Protein AF-A0A5K1CGW9-F1 (afdb_monomer)

Structure (mmCIF, N/CA/C/O backbone):
data_AF-A0A5K1CGW9-F1
#
_entry.id   AF-A0A5K1CGW9-F1
#
loop_
_atom_site.group_PDB
_atom_site.id
_atom_site.type_symbol
_atom_site.label_atom_id
_atom_site.label_alt_id
_atom_site.label_comp_id
_atom_site.label_asym_id
_atom_site.label_entity_id
_atom_site.label_seq_id
_atom_site.pdbx_PDB_ins_code
_atom_site.Cartn_x
_atom_site.Cartn_y
_atom_site.Cartn_z
_atom_site.occupancy
_atom_site.B_iso_or_equiv
_atom_site.auth_seq_id
_atom_site.auth_comp_id
_atom_site.auth_asym_id
_atom_site.auth_atom_id
_atom_site.pdbx_PDB_model_num
ATOM 1 N N . GLN A 1 1 ? -36.401 -9.676 45.514 1.00 64.38 1 GLN A N 1
ATOM 2 C CA . GLN A 1 1 ? -35.565 -10.895 45.569 1.00 64.38 1 GLN A CA 1
ATOM 3 C C . GLN A 1 1 ? -34.126 -10.478 45.808 1.00 64.38 1 GLN A C 1
ATOM 5 O O . GLN A 1 1 ? -33.714 -9.467 45.253 1.00 64.38 1 GLN A O 1
ATOM 10 N N . LYS A 1 2 ? -33.406 -11.206 46.664 1.00 85.06 2 LYS A N 1
ATOM 11 C CA . LYS A 1 2 ? -31.974 -11.022 46.923 1.00 85.06 2 LYS A CA 1
ATOM 12 C C . LYS A 1 2 ? -31.245 -12.168 46.219 1.00 85.06 2 LYS A C 1
ATOM 14 O O . LYS A 1 2 ? -31.689 -13.305 46.347 1.00 85.06 2 LYS A O 1
ATOM 19 N N . TYR A 1 3 ? -30.211 -11.849 45.450 1.00 86.38 3 TYR A N 1
ATOM 20 C CA . TYR A 1 3 ? -29.380 -12.819 44.738 1.00 86.38 3 TYR A CA 1
ATOM 21 C C . TYR A 1 3 ? -27.973 -12.781 45.325 1.00 86.38 3 TYR A C 1
ATOM 23 O O . TYR A 1 3 ? -27.491 -11.698 45.657 1.00 86.38 3 TYR A O 1
ATOM 31 N N . ASP A 1 4 ? -27.333 -13.942 45.433 1.00 90.56 4 ASP A N 1
ATOM 32 C CA . ASP A 1 4 ? -26.004 -14.070 46.041 1.00 90.56 4 ASP A CA 1
ATOM 33 C C . ASP A 1 4 ? -24.872 -14.101 44.998 1.00 90.56 4 ASP A C 1
ATOM 35 O O . ASP A 1 4 ? -23.734 -13.773 45.319 1.00 90.56 4 ASP A O 1
ATOM 39 N N . ALA A 1 5 ? -25.174 -14.452 43.741 1.00 90.94 5 ALA A N 1
ATOM 40 C CA . ALA A 1 5 ? -24.204 -14.481 42.646 1.00 90.94 5 ALA A CA 1
ATOM 41 C C . ALA A 1 5 ? -24.872 -14.293 41.272 1.00 90.94 5 ALA A C 1
ATOM 43 O O . ALA A 1 5 ? -26.057 -14.583 41.097 1.00 90.94 5 ALA A O 1
ATOM 44 N N . VAL A 1 6 ? -24.090 -13.831 40.290 1.00 90.56 6 VAL A N 1
ATOM 45 C CA . VAL A 1 6 ? -24.485 -13.678 38.879 1.00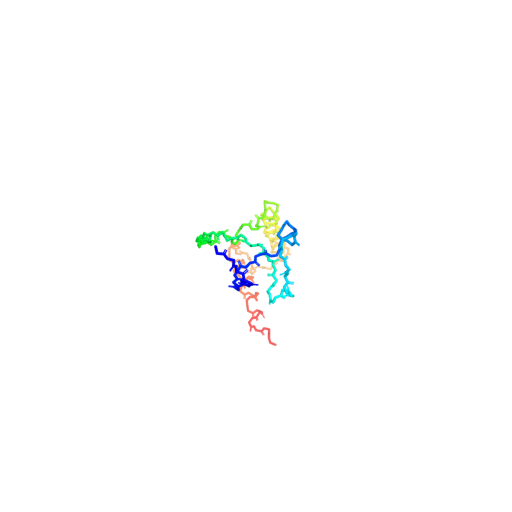 90.56 6 VAL A CA 1
ATOM 46 C C . VAL A 1 6 ? -23.380 -14.251 37.994 1.00 90.56 6 VAL A C 1
ATOM 48 O O . VAL A 1 6 ? -22.203 -14.004 38.240 1.00 90.56 6 VAL A O 1
ATOM 51 N N . VAL A 1 7 ? -23.765 -14.995 36.955 1.00 91.00 7 VAL A N 1
ATOM 52 C CA . VAL A 1 7 ? -22.853 -15.562 35.952 1.00 91.00 7 VAL A CA 1
ATOM 53 C C . VAL A 1 7 ? -23.366 -15.186 34.564 1.00 91.00 7 VAL A C 1
ATOM 55 O O . VAL A 1 7 ? -24.520 -15.463 34.242 1.00 91.00 7 VAL A O 1
ATOM 58 N N . GLY A 1 8 ? -22.526 -14.539 33.756 1.00 88.94 8 GLY A N 1
ATOM 59 C CA . GLY A 1 8 ? -22.859 -14.133 32.390 1.00 88.94 8 GLY A CA 1
ATOM 60 C C . GLY A 1 8 ? -21.941 -13.035 31.854 1.00 88.94 8 GLY A C 1
ATOM 61 O O . GLY A 1 8 ? -20.881 -12.762 32.427 1.00 88.94 8 GLY A O 1
ATOM 62 N N . ASP A 1 9 ? -22.380 -12.386 30.774 1.00 89.19 9 ASP A N 1
ATOM 63 C CA . ASP A 1 9 ? -21.677 -11.273 30.128 1.00 89.19 9 ASP A CA 1
ATOM 64 C C . ASP A 1 9 ? -21.795 -9.996 30.970 1.00 89.19 9 ASP A C 1
ATOM 66 O O . ASP A 1 9 ? -22.591 -9.089 30.718 1.00 89.19 9 ASP A O 1
ATOM 70 N N . THR A 1 10 ? -20.994 -9.936 32.030 1.00 89.50 10 THR A N 1
ATOM 71 C CA . THR A 1 10 ? -20.885 -8.776 32.915 1.00 89.50 10 THR A CA 1
ATOM 72 C C . THR A 1 10 ? -19.584 -8.032 32.671 1.00 89.50 10 THR A C 1
ATOM 74 O O . THR A 1 10 ? -18.506 -8.495 33.032 1.00 89.50 10 THR A O 1
ATOM 77 N N . THR A 1 11 ? -19.686 -6.828 32.110 1.00 90.88 11 THR A N 1
ATOM 78 C CA . THR A 1 11 ? -18.541 -5.924 31.977 1.00 90.88 11 THR A CA 1
ATOM 79 C C . THR A 1 11 ? -18.103 -5.404 33.346 1.00 90.88 11 THR A C 1
ATOM 81 O O . THR A 1 11 ? -18.907 -4.829 34.092 1.00 90.88 11 THR A O 1
ATOM 84 N N . ILE A 1 12 ? -16.815 -5.567 33.650 1.00 90.62 12 ILE A N 1
ATOM 85 C CA . ILE A 1 12 ? -16.174 -5.046 34.858 1.00 90.62 12 ILE A CA 1
ATOM 86 C C . ILE A 1 12 ? -15.919 -3.547 34.653 1.00 90.62 12 ILE A C 1
ATOM 88 O O . ILE A 1 12 ? -15.076 -3.153 33.851 1.00 90.62 12 ILE A O 1
ATOM 92 N N . ILE A 1 13 ? -16.670 -2.699 35.362 1.00 91.75 13 ILE A N 1
ATOM 93 C CA . ILE A 1 13 ? -16.527 -1.235 35.323 1.00 91.75 13 ILE A CA 1
ATOM 94 C C . ILE A 1 13 ? -16.421 -0.664 36.739 1.00 91.75 13 ILE A C 1
ATOM 96 O O . ILE A 1 13 ? -17.076 -1.149 37.663 1.00 91.75 13 ILE A O 1
ATOM 100 N N . PHE A 1 14 ? -15.664 0.424 36.897 1.00 91.81 14 PHE A N 1
ATOM 101 C CA . PHE A 1 14 ? -15.378 1.035 38.204 1.00 91.81 14 PHE A CA 1
ATOM 102 C C . PHE A 1 14 ? -16.630 1.443 38.998 1.00 91.81 14 PHE A C 1
ATOM 104 O O . PHE A 1 14 ? -16.667 1.357 40.221 1.00 91.81 14 PHE A O 1
ATOM 111 N N . ASN A 1 15 ? -17.695 1.885 38.325 1.00 94.50 15 ASN A N 1
ATOM 112 C CA . ASN A 1 15 ? -18.914 2.267 39.038 1.00 94.50 15 ASN A CA 1
ATOM 113 C C . ASN A 1 15 ? -19.635 1.054 39.655 1.00 94.50 15 ASN A C 1
ATOM 115 O O . ASN A 1 15 ? -20.279 1.188 40.689 1.00 94.50 15 ASN A O 1
ATOM 119 N N . ARG A 1 16 ? -19.516 -0.134 39.041 1.00 91.12 16 ARG A N 1
ATOM 120 C CA . ARG A 1 16 ? -20.142 -1.369 39.542 1.00 91.12 16 ARG A CA 1
ATOM 121 C C . ARG A 1 16 ? -19.327 -2.026 40.650 1.00 91.12 16 ARG A C 1
ATOM 123 O O . ARG A 1 16 ? -19.926 -2.596 41.554 1.00 91.12 16 ARG A O 1
ATOM 130 N N . SER A 1 17 ? -18.004 -1.862 40.651 1.00 92.44 17 SER A N 1
ATOM 131 C CA . SER A 1 17 ? -17.137 -2.394 41.714 1.00 92.44 17 SER A CA 1
ATOM 132 C C . SER A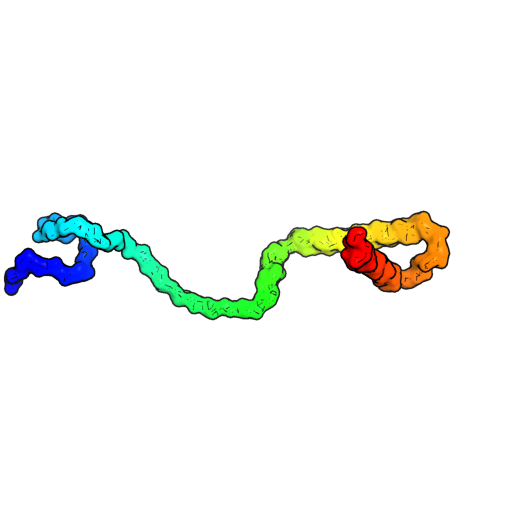 1 17 ? -17.345 -1.730 43.082 1.00 92.44 17 SER A C 1
ATOM 134 O O . SER A 1 17 ? -16.745 -2.145 44.061 1.00 92.44 17 SER A O 1
ATOM 136 N N . LYS A 1 18 ? -18.188 -0.691 43.178 1.00 95.06 18 LYS A N 1
ATOM 137 C CA . LYS A 1 18 ? -18.605 -0.096 44.460 1.00 95.06 18 LYS A CA 1
ATOM 138 C C . LYS A 1 18 ? -19.693 -0.896 45.182 1.00 95.06 18 LYS A C 1
ATOM 140 O O . LYS A 1 18 ? -19.946 -0.632 46.352 1.00 95.06 18 LYS A O 1
ATOM 145 N N . TYR A 1 19 ? -20.371 -1.805 44.479 1.00 92.56 19 TYR A N 1
ATOM 146 C CA . TYR A 1 19 ? -21.553 -2.511 44.986 1.00 92.56 19 TYR A CA 1
ATOM 147 C C . TYR A 1 19 ? -21.400 -4.033 44.977 1.00 92.56 19 TYR A C 1
ATOM 149 O O . TYR A 1 19 ? -22.140 -4.711 45.685 1.00 92.56 19 TYR A O 1
ATOM 157 N N . VAL A 1 20 ? -20.489 -4.564 44.157 1.00 92.75 20 VAL A N 1
ATOM 158 C CA . VAL A 1 20 ? -20.242 -6.000 43.996 1.00 92.75 20 VAL A CA 1
ATOM 159 C C . VAL A 1 20 ? -18.752 -6.264 43.804 1.00 92.75 20 VAL A C 1
ATOM 161 O O . VAL A 1 20 ? -18.046 -5.437 43.221 1.00 92.75 20 VAL A O 1
ATOM 164 N N . ASP A 1 21 ? -18.309 -7.439 44.237 1.00 93.44 21 ASP A N 1
ATOM 165 C CA . ASP A 1 21 ? -16.957 -7.934 43.996 1.00 93.44 21 ASP A CA 1
ATOM 166 C C . ASP A 1 21 ? -16.912 -8.785 42.722 1.00 93.44 21 ASP A C 1
ATOM 168 O O . ASP A 1 21 ? -17.811 -9.584 42.451 1.00 93.44 21 ASP A O 1
ATOM 172 N N . PHE A 1 22 ? -15.852 -8.610 41.932 1.00 92.06 22 PHE A N 1
ATOM 173 C CA . PHE A 1 22 ? -15.624 -9.355 40.694 1.00 92.06 22 PHE A CA 1
ATOM 174 C C . PHE A 1 22 ? -14.488 -10.364 40.868 1.00 92.06 22 PHE A C 1
ATOM 176 O O . PHE A 1 22 ? -13.504 -10.105 41.560 1.00 92.06 22 PHE A O 1
ATOM 183 N N . THR A 1 23 ? -14.598 -11.504 40.190 1.00 91.88 23 THR A N 1
ATOM 184 C CA . THR A 1 23 ? -13.488 -12.449 40.033 1.00 91.88 23 THR A CA 1
ATOM 185 C C . THR A 1 23 ? -12.475 -11.940 39.006 1.00 91.88 23 THR A C 1
ATOM 187 O O . THR A 1 23 ? -12.723 -10.967 38.291 1.00 91.88 23 THR A O 1
ATOM 190 N N . LEU A 1 24 ? -11.338 -12.634 38.886 1.00 90.94 24 LEU A N 1
ATOM 191 C CA . LEU A 1 24 ? -10.384 -12.377 37.808 1.00 90.94 24 LEU A CA 1
ATOM 192 C C . LEU A 1 24 ? -11.072 -12.520 36.434 1.00 90.94 24 LEU A C 1
ATOM 194 O O . LEU A 1 24 ? -11.871 -13.446 36.251 1.00 90.94 24 LEU A O 1
ATOM 198 N N . PRO A 1 25 ? -10.786 -11.618 35.478 1.00 89.00 25 PRO A N 1
ATOM 199 C CA . PRO A 1 25 ? -11.368 -11.686 34.147 1.00 89.00 25 PRO A CA 1
ATOM 200 C C . PRO A 1 25 ? -10.862 -12.936 33.423 1.00 89.00 25 PRO A C 1
ATOM 202 O O . PRO A 1 25 ? -9.659 -13.140 33.284 1.00 89.00 25 PRO A O 1
ATOM 205 N N . TYR A 1 26 ? -11.789 -13.766 32.949 1.00 87.69 26 TYR A N 1
ATOM 206 C CA . TYR A 1 26 ? -11.478 -14.919 32.099 1.00 87.69 26 TYR A CA 1
ATOM 207 C C . TYR A 1 26 ? -11.456 -14.556 30.602 1.00 87.69 26 TYR A C 1
ATOM 209 O O . TYR A 1 26 ? -10.997 -15.350 29.786 1.00 87.69 26 TYR A O 1
ATOM 217 N N . LEU A 1 27 ? -11.957 -13.364 30.248 1.00 88.69 27 LEU A N 1
ATOM 218 C CA . LEU A 1 27 ? -11.986 -12.802 28.900 1.00 88.69 27 LEU A CA 1
ATOM 219 C C . LEU A 1 27 ? -11.472 -11.359 28.946 1.00 88.69 27 LEU A C 1
ATOM 221 O O . LEU A 1 27 ? -11.845 -10.591 29.839 1.00 88.69 27 LEU A O 1
ATOM 225 N N . GLU A 1 28 ? -10.639 -10.978 27.982 1.00 86.25 28 GLU A N 1
ATOM 226 C CA . GLU A 1 28 ? -10.210 -9.590 27.833 1.00 86.25 28 GLU A CA 1
ATOM 227 C C . GLU A 1 28 ? -11.380 -8.689 27.414 1.00 86.25 28 GLU A C 1
ATOM 229 O O . GLU A 1 28 ? -12.175 -9.021 26.533 1.00 86.25 28 GLU A O 1
ATOM 234 N N . SER A 1 29 ? -11.480 -7.519 28.047 1.00 84.75 29 SER A N 1
ATOM 235 C CA . SER A 1 29 ? -12.474 -6.503 27.703 1.00 84.75 29 SER A CA 1
ATOM 236 C C . SER A 1 29 ? -11.962 -5.650 26.545 1.00 84.75 29 SER A C 1
ATOM 238 O O . SER A 1 29 ? -11.019 -4.881 26.714 1.00 84.75 29 SER A O 1
ATOM 240 N N . GLY A 1 30 ? -12.624 -5.728 25.392 1.00 87.94 30 GLY A N 1
ATOM 241 C CA . GLY A 1 30 ? -12.331 -4.905 24.220 1.00 87.94 30 GLY A CA 1
ATOM 242 C C . GLY A 1 30 ? -13.603 -4.387 23.553 1.00 87.94 30 GLY A C 1
ATOM 243 O O . GLY A 1 30 ? -14.672 -4.980 23.680 1.00 87.94 30 GLY A O 1
ATOM 244 N N . VAL A 1 31 ? -13.485 -3.272 22.829 1.00 88.75 31 VAL A N 1
ATOM 245 C CA . VAL A 1 31 ? -14.547 -2.751 21.959 1.00 88.75 31 VAL A CA 1
ATOM 246 C C . VAL A 1 31 ? -14.035 -2.784 20.528 1.00 88.75 31 VAL A C 1
ATOM 248 O O . VAL A 1 31 ? -12.948 -2.286 20.246 1.00 88.75 31 VAL A O 1
ATOM 251 N N . SER A 1 32 ? -14.826 -3.357 19.625 1.00 90.25 32 SER A N 1
ATOM 252 C CA . SER A 1 32 ? -14.550 -3.353 18.191 1.00 90.25 32 SER A CA 1
ATOM 253 C C . SER A 1 32 ? -15.767 -2.835 17.436 1.00 90.25 32 SER A C 1
ATOM 255 O O . SER A 1 32 ? -16.907 -3.104 17.817 1.00 90.25 32 SER A O 1
ATOM 257 N N . MET A 1 33 ? -15.524 -2.069 16.375 1.00 92.44 33 MET A N 1
ATOM 258 C CA . MET A 1 33 ? -16.569 -1.559 15.498 1.00 92.44 33 MET A CA 1
ATOM 259 C C . MET A 1 33 ? -16.709 -2.481 14.292 1.00 92.44 33 MET A C 1
ATOM 261 O O . MET A 1 33 ? -15.758 -2.685 13.541 1.00 92.44 33 MET A O 1
ATOM 265 N N . ILE A 1 34 ? -17.912 -3.008 14.087 1.00 92.50 34 ILE A N 1
ATOM 266 C CA . ILE A 1 34 ? -18.237 -3.792 12.897 1.00 92.50 34 ILE A CA 1
ATOM 267 C C . ILE A 1 34 ? -18.704 -2.818 11.817 1.00 92.50 34 ILE A C 1
ATOM 269 O O . ILE A 1 34 ? -19.663 -2.074 12.021 1.00 92.50 34 ILE A O 1
ATOM 273 N N . VAL A 1 35 ? -18.028 -2.829 10.670 1.00 92.62 35 VAL A N 1
ATOM 274 C CA . VAL A 1 35 ? -18.408 -2.052 9.485 1.00 92.62 35 VAL A CA 1
ATOM 275 C C . VAL A 1 35 ? -18.792 -2.992 8.342 1.00 92.62 35 VAL A C 1
ATOM 277 O O . VAL A 1 35 ? -18.112 -3.999 8.132 1.00 92.62 35 VAL A O 1
ATOM 280 N N . PRO A 1 36 ? -19.873 -2.696 7.597 1.00 90.19 36 PRO A N 1
ATOM 281 C CA . PRO A 1 36 ? -20.250 -3.496 6.442 1.00 90.19 36 PRO A CA 1
ATOM 282 C C . PRO A 1 36 ? -19.161 -3.404 5.370 1.00 90.19 36 PRO A C 1
ATOM 284 O O . PRO A 1 36 ? -18.728 -2.313 4.993 1.00 90.19 36 PRO A O 1
ATOM 287 N N . VAL A 1 37 ? -18.729 -4.559 4.866 1.00 87.12 37 VAL A N 1
ATOM 288 C CA . VAL A 1 37 ? -17.796 -4.627 3.740 1.00 87.12 37 VAL A CA 1
ATOM 289 C C . VAL A 1 37 ? -18.563 -4.277 2.469 1.00 87.12 37 VAL A C 1
ATOM 291 O O . VAL A 1 37 ? -19.548 -4.930 2.130 1.00 87.12 37 VAL A O 1
ATOM 294 N N . GLN A 1 38 ? -18.122 -3.233 1.773 1.00 85.31 38 GLN A N 1
ATOM 295 C CA . GLN A 1 38 ? -18.660 -2.880 0.461 1.00 85.31 38 GLN A CA 1
ATOM 296 C C . GLN A 1 38 ? -18.068 -3.826 -0.596 1.00 85.31 38 GLN A C 1
ATOM 298 O O . GLN A 1 38 ? -16.878 -4.153 -0.503 1.00 85.31 38 GLN A O 1
ATOM 303 N N . PRO A 1 39 ? -18.864 -4.282 -1.583 1.00 82.50 39 PRO A N 1
ATOM 304 C CA . PRO A 1 39 ? -18.342 -5.081 -2.683 1.00 82.50 39 PRO A CA 1
ATOM 305 C C . PRO A 1 39 ? -17.232 -4.296 -3.387 1.00 82.50 39 PRO A C 1
ATOM 307 O O . PRO A 1 39 ? -17.343 -3.089 -3.603 1.00 82.50 39 PRO A O 1
ATOM 310 N N . ARG A 1 40 ? -16.121 -4.974 -3.679 1.00 75.94 40 ARG A N 1
ATOM 311 C CA . ARG A 1 40 ? -14.992 -4.362 -4.374 1.00 75.94 40 ARG A CA 1
ATOM 312 C C . ARG A 1 40 ? -15.327 -4.344 -5.858 1.00 75.94 40 ARG A C 1
ATOM 314 O O . ARG A 1 40 ? -15.628 -5.392 -6.413 1.00 75.94 40 ARG A O 1
ATOM 321 N N . ASP A 1 41 ? -15.269 -3.174 -6.482 1.00 77.06 41 ASP A N 1
ATOM 322 C CA . ASP A 1 41 ? -15.411 -3.097 -7.932 1.00 77.06 41 ASP A CA 1
ATOM 323 C C . ASP A 1 41 ? -14.205 -3.771 -8.601 1.00 77.06 41 ASP A C 1
ATOM 325 O O . ASP A 1 41 ? -13.052 -3.408 -8.330 1.00 77.06 41 ASP A O 1
ATOM 329 N N . ASP A 1 42 ? -14.472 -4.709 -9.510 1.00 74.75 42 ASP A N 1
ATOM 330 C CA . ASP A 1 42 ? -13.477 -5.419 -10.324 1.00 74.75 42 ASP A CA 1
ATOM 331 C C . ASP A 1 42 ? -12.938 -4.523 -11.455 1.00 74.75 42 ASP A C 1
ATOM 333 O O . ASP A 1 42 ? -12.993 -4.827 -12.647 1.00 74.75 42 ASP A O 1
ATOM 337 N N . ASN A 1 43 ? -12.412 -3.359 -11.081 1.00 79.56 43 ASN A N 1
ATOM 338 C CA . ASN A 1 43 ? -11.899 -2.373 -12.017 1.00 79.56 43 ASN A CA 1
ATOM 339 C C . ASN A 1 43 ? -10.426 -2.660 -12.344 1.00 79.56 43 ASN A C 1
ATOM 341 O O . ASN A 1 43 ? -9.532 -2.369 -11.550 1.00 79.56 43 ASN A O 1
ATOM 345 N N . ALA A 1 44 ? -10.143 -3.130 -13.563 1.00 82.94 44 ALA A N 1
ATOM 346 C CA . ALA A 1 44 ? -8.772 -3.314 -14.068 1.00 82.94 44 ALA A CA 1
ATOM 347 C C . ALA A 1 44 ? -7.928 -2.016 -14.041 1.00 82.94 44 ALA A C 1
ATOM 349 O O . ALA A 1 44 ? -6.702 -2.046 -13.930 1.00 82.94 44 ALA A O 1
ATOM 350 N N . TRP A 1 45 ? -8.590 -0.855 -14.054 1.00 81.06 45 TRP A N 1
ATOM 351 C CA . TRP A 1 45 ? -7.973 0.470 -13.933 1.00 81.06 45 TRP A CA 1
ATOM 352 C C . TRP A 1 45 ? -7.315 0.740 -12.570 1.00 81.06 45 TRP A C 1
ATOM 354 O O . TRP A 1 45 ? -6.568 1.709 -12.435 1.00 81.06 45 TRP A O 1
ATOM 364 N N . VAL A 1 46 ? -7.519 -0.123 -11.566 1.00 81.81 46 VAL A N 1
ATOM 365 C CA . VAL A 1 46 ? -6.799 -0.057 -10.281 1.00 81.81 46 VAL A CA 1
ATOM 366 C C . VAL A 1 46 ? -5.285 -0.181 -10.479 1.00 81.81 46 VAL A C 1
ATOM 368 O O . VAL A 1 46 ? -4.532 0.441 -9.734 1.00 81.81 46 VAL 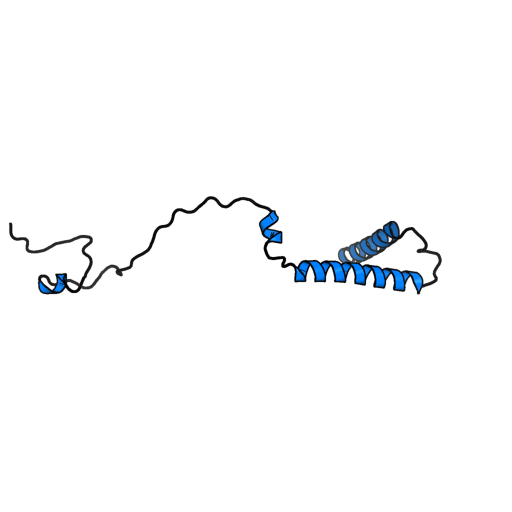A O 1
ATOM 371 N N . PHE A 1 47 ? -4.829 -0.887 -11.519 1.00 80.06 47 PHE A N 1
ATOM 372 C CA . PHE A 1 47 ? -3.406 -0.976 -11.854 1.00 80.06 47 PHE A CA 1
ATOM 373 C C . PHE A 1 47 ? -2.801 0.373 -12.279 1.00 80.06 47 PHE A C 1
ATOM 375 O O . PHE A 1 47 ? -1.634 0.640 -12.007 1.00 80.06 47 PHE A O 1
ATOM 382 N N . LEU A 1 4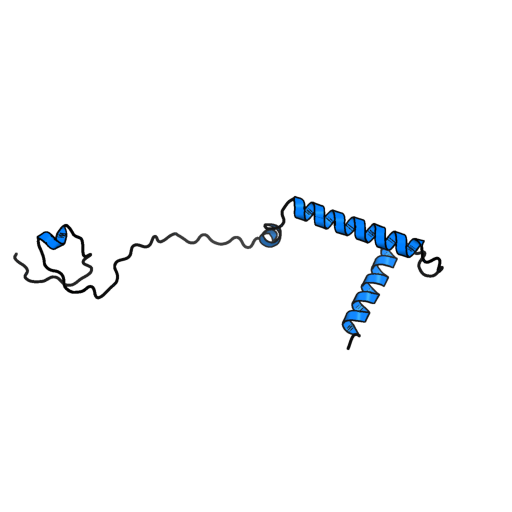8 ? -3.601 1.256 -12.891 1.00 83.06 48 LEU A N 1
ATOM 383 C CA . LEU A 1 48 ? -3.169 2.598 -13.297 1.00 83.06 48 LEU A CA 1
ATOM 384 C C . LEU A 1 48 ? -3.306 3.630 -12.165 1.00 83.06 48 LEU A C 1
ATOM 386 O O . LEU A 1 48 ? -2.727 4.711 -12.248 1.00 83.06 48 LEU A O 1
ATOM 390 N N . LYS A 1 49 ? -4.024 3.305 -11.082 1.00 80.12 49 LYS A N 1
ATOM 391 C CA . LYS A 1 49 ? -4.215 4.176 -9.910 1.00 80.12 49 LYS A CA 1
ATOM 392 C C . LYS A 1 49 ? -2.913 4.694 -9.264 1.00 80.12 49 LYS A C 1
ATOM 394 O O . LYS A 1 49 ? -2.894 5.869 -8.901 1.00 80.12 49 LYS A O 1
ATOM 399 N N . PRO A 1 50 ? -1.833 3.901 -9.099 1.00 83.25 50 PRO A N 1
ATOM 400 C CA . PRO A 1 50 ? -0.568 4.402 -8.552 1.00 83.25 50 PRO A CA 1
ATOM 401 C C . PRO A 1 50 ? 0.243 5.262 -9.537 1.00 83.25 50 PRO A C 1
ATOM 403 O O . PRO A 1 50 ? 1.237 5.871 -9.142 1.00 83.25 50 PRO A O 1
ATOM 406 N N . MET A 1 51 ? -0.146 5.331 -10.813 1.00 85.19 51 MET A N 1
ATOM 407 C CA . MET A 1 51 ? 0.630 6.019 -11.838 1.00 85.19 51 MET A CA 1
ATOM 408 C C . MET A 1 51 ? 0.369 7.530 -11.795 1.00 85.19 51 MET A C 1
ATOM 410 O O . MET A 1 51 ? -0.595 8.053 -12.354 1.00 85.19 51 MET A O 1
ATOM 414 N N . THR A 1 52 ? 1.237 8.246 -11.083 1.00 86.19 52 THR A N 1
ATOM 415 C CA . THR A 1 52 ? 1.142 9.700 -10.906 1.00 86.19 52 THR A CA 1
ATOM 416 C C . THR A 1 52 ? 1.452 10.458 -12.208 1.00 86.19 52 THR A C 1
ATOM 418 O O . THR A 1 52 ? 2.171 9.972 -13.079 1.00 86.19 52 THR A O 1
ATOM 421 N N . ARG A 1 53 ? 0.934 11.687 -12.355 1.00 87.12 53 ARG A N 1
ATOM 422 C CA . ARG A 1 53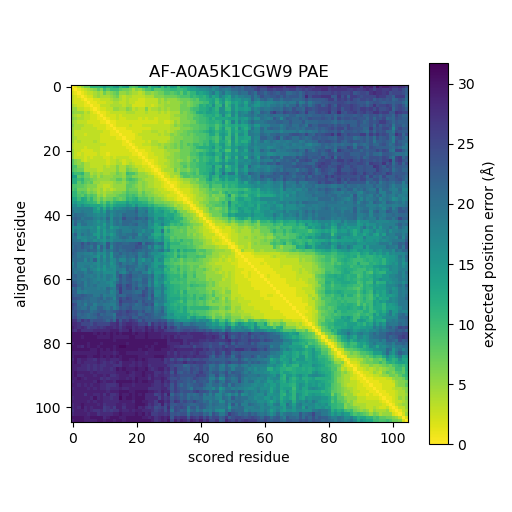 ? 1.206 12.565 -13.516 1.00 87.12 53 ARG A CA 1
ATOM 423 C C . ARG A 1 53 ? 2.700 12.714 -13.865 1.00 87.12 53 ARG A C 1
ATOM 425 O O . ARG A 1 53 ? 3.017 12.598 -15.046 1.00 87.12 53 ARG A O 1
ATOM 432 N N . PRO A 1 54 ? 3.624 12.937 -12.906 1.00 89.12 54 PRO A N 1
ATOM 433 C CA . PRO A 1 54 ? 5.047 12.986 -13.232 1.00 89.12 54 PRO A CA 1
ATOM 434 C C . PRO A 1 54 ? 5.585 11.641 -13.733 1.00 89.12 54 PRO A C 1
ATOM 436 O O . PRO A 1 54 ? 6.424 11.645 -14.622 1.00 89.12 54 PRO A O 1
ATOM 439 N N . LEU A 1 55 ? 5.086 10.497 -13.245 1.00 90.62 55 LEU A N 1
ATOM 440 C CA . LEU A 1 55 ? 5.499 9.183 -13.755 1.00 90.62 55 LEU A CA 1
ATOM 441 C C . LEU A 1 55 ? 5.073 8.980 -15.211 1.00 90.62 55 LEU A C 1
ATOM 443 O O . LEU A 1 55 ? 5.887 8.535 -16.012 1.00 90.62 55 LEU A O 1
ATOM 447 N N . TRP A 1 56 ? 3.852 9.382 -15.579 1.00 91.12 56 TRP A N 1
ATOM 448 C CA . TRP A 1 56 ? 3.402 9.366 -16.977 1.00 91.12 56 TRP A CA 1
ATOM 449 C C . TRP A 1 56 ? 4.314 10.184 -17.894 1.00 91.12 56 TRP A C 1
ATOM 451 O O . TRP A 1 56 ? 4.712 9.705 -18.956 1.00 91.12 56 TRP A O 1
ATOM 461 N N . LEU A 1 57 ? 4.674 11.400 -17.470 1.00 93.56 57 LEU A N 1
ATOM 462 C CA . LEU A 1 57 ? 5.573 12.267 -18.232 1.00 93.56 57 LEU A CA 1
ATOM 463 C C . LEU A 1 57 ? 6.972 11.660 -18.356 1.00 93.56 57 LEU A C 1
ATOM 465 O O . LEU A 1 57 ? 7.534 11.651 -19.447 1.00 93.56 57 LEU A O 1
ATOM 469 N N . THR A 1 58 ? 7.508 11.107 -17.269 1.00 93.75 58 THR A N 1
ATOM 470 C CA . THR A 1 58 ? 8.814 10.443 -17.264 1.00 93.75 58 THR A CA 1
ATOM 471 C C . THR A 1 58 ? 8.825 9.231 -18.192 1.00 93.75 58 THR A C 1
ATOM 473 O O . THR A 1 58 ? 9.732 9.109 -19.008 1.00 93.75 58 THR A O 1
ATOM 476 N N . THR A 1 59 ? 7.808 8.366 -18.142 1.00 92.44 59 THR A N 1
ATOM 477 C CA . THR A 1 59 ? 7.691 7.220 -19.055 1.00 92.44 59 THR A CA 1
ATOM 478 C C . THR A 1 59 ? 7.634 7.677 -20.512 1.00 92.44 59 THR A C 1
ATOM 480 O O . THR A 1 59 ? 8.391 7.166 -21.333 1.00 92.44 59 THR A O 1
ATOM 483 N N . GLY A 1 60 ? 6.808 8.678 -20.834 1.00 93.94 60 GLY A N 1
ATOM 484 C CA . GLY A 1 60 ? 6.755 9.251 -22.181 1.00 93.94 60 GLY A CA 1
ATOM 485 C C . GLY A 1 60 ? 8.101 9.827 -22.636 1.00 93.94 60 GLY A C 1
ATOM 486 O O . GLY A 1 60 ? 8.533 9.572 -23.758 1.00 93.94 60 GLY A O 1
ATOM 487 N N . ALA A 1 61 ? 8.806 10.537 -21.751 1.00 95.56 61 ALA A N 1
ATOM 488 C CA . ALA A 1 61 ? 10.135 11.073 -22.029 1.00 95.56 61 ALA A CA 1
ATOM 489 C C . ALA A 1 61 ? 11.156 9.960 -22.308 1.00 95.56 61 ALA A C 1
ATOM 491 O O . ALA A 1 61 ? 11.900 10.059 -23.280 1.00 95.56 61 ALA A O 1
ATOM 492 N N . PHE A 1 62 ? 11.156 8.877 -21.523 1.00 94.25 62 PHE A N 1
ATOM 493 C CA . PHE A 1 62 ? 12.012 7.714 -21.776 1.00 94.25 62 PHE A CA 1
ATOM 494 C C . PHE A 1 62 ? 11.738 7.086 -23.144 1.00 94.25 62 PHE A C 1
ATOM 496 O O . PHE A 1 62 ? 12.685 6.826 -23.878 1.00 94.25 62 PHE A O 1
ATOM 503 N N . PHE A 1 63 ? 10.470 6.912 -23.527 1.00 91.06 63 PHE A N 1
ATOM 504 C CA . PHE A 1 63 ? 10.117 6.394 -24.853 1.00 91.06 63 PHE A CA 1
ATOM 505 C C . PHE A 1 63 ? 10.668 7.266 -25.989 1.00 91.06 63 PHE A C 1
ATOM 507 O O . PHE A 1 63 ? 11.265 6.745 -26.932 1.00 91.06 63 PHE A O 1
ATOM 514 N N . VAL A 1 64 ? 10.513 8.590 -25.890 1.00 91.88 64 VAL A N 1
ATOM 515 C CA . VAL A 1 64 ? 11.036 9.529 -26.896 1.00 91.88 64 VAL A CA 1
ATOM 516 C C . VAL A 1 64 ? 12.565 9.494 -26.940 1.00 91.88 64 VAL A C 1
ATOM 518 O O . VAL A 1 64 ? 13.141 9.432 -28.024 1.00 91.88 64 VAL A O 1
ATOM 521 N N . LEU A 1 65 ? 13.230 9.481 -25.781 1.00 92.25 65 LEU A N 1
ATOM 522 C CA . LEU A 1 65 ? 14.689 9.389 -25.693 1.00 92.25 65 LEU A CA 1
ATOM 523 C C . LEU A 1 65 ? 15.216 8.094 -26.313 1.00 92.25 65 LEU A C 1
ATOM 525 O O . LEU A 1 65 ? 16.152 8.148 -27.105 1.00 92.25 65 LEU A O 1
ATOM 529 N N . THR A 1 66 ? 14.603 6.946 -26.018 1.00 85.94 66 THR A N 1
ATOM 530 C CA . THR A 1 66 ? 14.969 5.669 -26.643 1.00 85.94 66 THR A CA 1
ATOM 531 C C . THR A 1 66 ? 14.798 5.727 -28.160 1.00 85.94 66 THR A C 1
ATOM 533 O O . THR A 1 66 ? 15.695 5.291 -28.877 1.00 85.94 66 THR A O 1
ATOM 536 N N . GLY A 1 67 ? 13.714 6.326 -28.664 1.00 82.88 67 GLY A N 1
ATOM 537 C CA . GLY A 1 67 ? 13.518 6.538 -30.102 1.00 82.88 67 GLY A CA 1
ATOM 538 C C . GLY A 1 67 ? 14.621 7.390 -30.742 1.00 82.88 67 GLY A C 1
ATOM 539 O O . GLY A 1 67 ? 15.136 7.035 -31.799 1.00 82.88 67 GLY A O 1
ATOM 540 N N . ILE A 1 68 ? 15.043 8.472 -30.078 1.00 85.31 68 ILE A N 1
ATOM 541 C CA . ILE A 1 68 ? 16.159 9.316 -30.537 1.00 85.31 68 ILE A CA 1
ATOM 542 C C . ILE A 1 68 ? 17.474 8.530 -30.537 1.00 85.31 68 ILE A C 1
ATOM 544 O O . ILE A 1 68 ? 18.227 8.602 -31.503 1.00 85.31 68 ILE A O 1
ATOM 548 N N . VAL A 1 69 ? 17.755 7.765 -29.480 1.00 84.44 69 VAL A N 1
ATOM 549 C CA . VAL A 1 69 ? 18.978 6.953 -29.375 1.00 84.44 69 VAL A CA 1
ATOM 550 C C . VAL A 1 69 ? 19.046 5.923 -30.500 1.00 84.44 69 VAL A C 1
ATOM 552 O O . VAL A 1 69 ? 20.073 5.832 -31.171 1.00 84.44 69 VAL A O 1
ATOM 555 N N . VAL A 1 70 ? 17.955 5.194 -30.750 1.00 79.19 70 VAL A N 1
ATOM 556 C CA . VAL A 1 70 ? 17.866 4.229 -31.857 1.00 79.19 70 VAL A CA 1
ATOM 557 C C . VAL A 1 70 ? 18.093 4.927 -33.197 1.00 79.19 70 VAL A C 1
ATOM 559 O O . VAL A 1 70 ? 18.932 4.485 -33.974 1.00 79.19 70 VAL A O 1
ATOM 562 N N . TRP A 1 71 ? 17.441 6.067 -33.429 1.00 76.94 71 TRP A N 1
ATOM 563 C CA . TRP A 1 71 ? 17.602 6.846 -34.658 1.00 76.94 71 TRP A CA 1
ATOM 564 C C . TRP A 1 71 ? 19.038 7.346 -34.882 1.00 76.94 71 TRP A C 1
ATOM 566 O O . TRP A 1 71 ? 19.521 7.348 -36.014 1.00 76.94 71 TRP A O 1
ATOM 576 N N . ILE A 1 72 ? 19.752 7.754 -33.824 1.00 78.56 72 ILE A N 1
ATOM 577 C CA . ILE A 1 72 ? 21.168 8.152 -33.916 1.00 78.56 72 ILE A CA 1
ATOM 578 C C . ILE A 1 72 ? 22.050 6.944 -34.244 1.00 78.56 72 ILE A C 1
ATOM 580 O O . ILE A 1 72 ? 22.921 7.055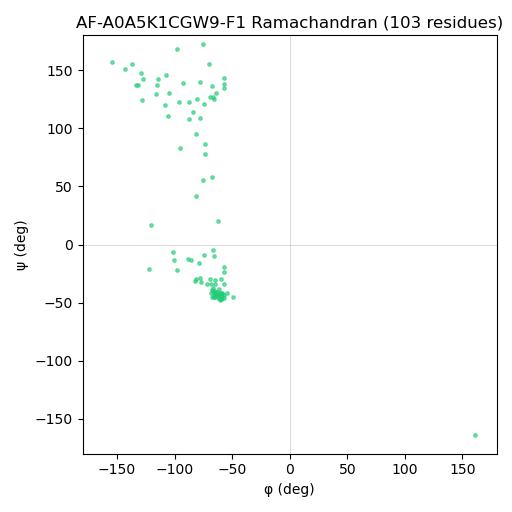 -35.105 1.00 78.56 72 ILE A O 1
ATOM 584 N N . LEU A 1 73 ? 21.841 5.805 -33.579 1.00 74.81 73 LEU A N 1
ATOM 585 C CA . LEU A 1 73 ? 22.619 4.583 -33.814 1.00 74.81 73 LEU A CA 1
ATOM 586 C C . LEU A 1 73 ? 22.410 4.044 -35.233 1.00 74.81 73 LEU A C 1
ATOM 588 O O . LEU A 1 73 ? 23.372 3.670 -35.901 1.00 74.81 73 LEU A O 1
ATOM 592 N N . GLU A 1 74 ? 21.170 4.073 -35.714 1.00 67.00 74 GLU A N 1
ATOM 593 C CA . GLU A 1 74 ? 20.816 3.705 -37.082 1.00 67.00 74 GLU A CA 1
ATOM 594 C C . GLU A 1 74 ? 21.425 4.668 -38.110 1.00 67.00 74 GLU A C 1
ATOM 596 O O . GLU A 1 74 ? 21.931 4.242 -39.144 1.00 67.00 74 GLU A O 1
ATOM 601 N N . ARG A 1 75 ? 21.439 5.973 -37.819 1.00 67.06 75 ARG A N 1
ATOM 602 C CA . ARG A 1 75 ? 22.046 6.980 -38.698 1.00 67.06 75 ARG A CA 1
ATOM 603 C C . ARG A 1 75 ? 23.576 6.924 -38.714 1.00 67.06 75 ARG A C 1
ATOM 605 O O . ARG A 1 75 ? 24.179 7.232 -39.740 1.00 67.06 75 ARG A O 1
ATOM 612 N N . GLY A 1 76 ? 24.202 6.588 -37.587 1.00 63.62 76 GLY A N 1
ATOM 613 C CA . GLY A 1 76 ? 25.657 6.567 -37.423 1.00 63.62 76 GLY A CA 1
ATOM 614 C C . GLY A 1 76 ? 26.332 5.337 -38.029 1.00 63.62 76 GLY A C 1
ATOM 615 O O . GLY A 1 76 ? 27.475 5.427 -38.468 1.00 63.62 76 GLY A O 1
ATOM 616 N N . ASN A 1 77 ? 25.633 4.203 -38.098 1.00 57.62 77 ASN A N 1
ATOM 617 C CA . ASN A 1 77 ? 26.172 2.967 -38.650 1.00 57.62 77 ASN A CA 1
ATOM 618 C C . ASN A 1 77 ? 25.770 2.844 -40.129 1.00 57.62 77 ASN A C 1
ATOM 620 O O . ASN A 1 77 ? 24.765 2.225 -40.468 1.00 57.62 77 ASN A O 1
ATOM 624 N N . SER A 1 78 ? 26.532 3.493 -41.015 1.00 54.72 78 SER A N 1
ATOM 625 C CA . SER A 1 78 ? 26.318 3.565 -42.471 1.00 54.72 78 SER A CA 1
ATOM 626 C C . SER A 1 78 ? 26.525 2.216 -43.190 1.00 54.72 78 SER A C 1
ATOM 628 O O . SER A 1 78 ? 27.362 2.097 -44.080 1.00 54.72 78 SER A O 1
ATOM 630 N N . GLY A 1 79 ? 25.779 1.184 -42.802 1.00 50.75 79 GLY A N 1
ATOM 631 C CA . GLY A 1 79 ? 25.672 -0.094 -43.499 1.00 50.75 79 GLY A CA 1
ATOM 632 C C . GLY A 1 79 ? 24.297 -0.188 -44.149 1.00 50.75 79 GLY A C 1
ATOM 633 O O . GLY A 1 79 ? 23.278 -0.120 -43.468 1.00 50.75 79 GLY A O 1
ATOM 634 N N . SER A 1 80 ? 24.259 -0.336 -45.468 1.00 53.09 80 SER A N 1
ATOM 635 C CA . SER A 1 80 ? 23.076 -0.351 -46.345 1.00 53.09 80 SER A CA 1
ATOM 636 C C . SER A 1 80 ? 22.057 -1.483 -46.096 1.00 53.09 80 SER A C 1
ATOM 638 O O . SER A 1 80 ? 21.267 -1.797 -46.978 1.00 53.09 80 SER A O 1
ATOM 640 N N . GLU A 1 81 ? 22.061 -2.111 -44.921 1.00 54.25 81 GLU A N 1
ATOM 641 C CA . GLU A 1 81 ? 21.211 -3.258 -44.570 1.00 54.25 81 GLU A CA 1
ATOM 642 C C . GLU A 1 81 ? 19.981 -2.875 -43.721 1.00 54.25 81 GLU A C 1
ATOM 644 O O . GLU A 1 81 ? 19.041 -3.660 -43.574 1.00 54.25 81 GLU A O 1
ATOM 649 N N . PHE A 1 82 ? 19.956 -1.649 -43.183 1.00 52.25 82 PHE A N 1
ATOM 650 C CA . PHE A 1 82 ? 18.915 -1.177 -42.261 1.00 52.25 82 PHE A CA 1
ATOM 651 C C . PHE A 1 82 ? 18.145 0.059 -42.744 1.00 52.25 82 PHE A C 1
ATOM 653 O O . PHE A 1 82 ? 17.438 0.682 -41.972 1.00 52.25 82 PHE A O 1
ATOM 660 N N . GLN A 1 83 ? 18.203 0.393 -44.032 1.00 55.03 83 GLN A N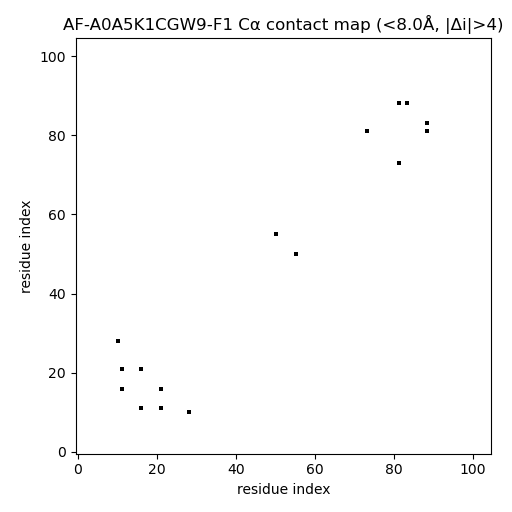 1
ATOM 661 C CA . GLN A 1 83 ? 17.534 1.564 -44.614 1.00 55.03 83 GLN A CA 1
ATOM 662 C C . GLN A 1 83 ? 16.032 1.324 -44.911 1.00 55.03 83 GLN A C 1
ATOM 664 O O . GLN A 1 83 ? 15.532 1.681 -45.975 1.00 55.03 83 GLN A O 1
ATOM 669 N N . GLY A 1 84 ? 15.324 0.652 -43.998 1.00 60.16 84 GLY A N 1
ATOM 670 C CA . GLY A 1 84 ? 13.882 0.390 -44.087 1.00 60.16 84 GLY A CA 1
ATOM 671 C C . GLY A 1 84 ? 13.058 1.399 -43.275 1.00 60.16 84 GLY A C 1
ATOM 672 O O . GLY A 1 84 ? 13.616 2.156 -42.484 1.00 60.16 84 GLY A O 1
ATOM 673 N N . PRO A 1 85 ? 11.724 1.445 -43.440 1.00 60.72 85 PRO A N 1
ATOM 674 C CA . PRO A 1 85 ? 10.869 2.309 -42.631 1.00 60.72 85 PRO A CA 1
ATOM 675 C C . PRO A 1 85 ? 11.035 2.000 -41.124 1.00 60.72 85 PRO A C 1
ATOM 677 O O . PRO A 1 85 ? 11.158 0.829 -40.752 1.00 60.72 85 PRO A O 1
ATOM 680 N N . PRO A 1 86 ? 10.988 3.012 -40.232 1.00 60.06 86 PRO A N 1
ATOM 681 C CA . PRO A 1 86 ? 11.300 2.871 -38.797 1.00 60.06 86 PRO A CA 1
ATOM 682 C C . PRO A 1 86 ? 10.444 1.825 -38.051 1.00 60.06 86 PRO A C 1
ATOM 684 O O . PRO A 1 86 ? 10.829 1.318 -36.994 1.00 60.06 86 PRO A O 1
ATOM 687 N N . SER A 1 87 ? 9.295 1.445 -38.618 1.00 60.47 87 SER A N 1
ATOM 688 C CA . SER A 1 87 ? 8.440 0.360 -38.130 1.00 60.47 87 SER A CA 1
ATOM 689 C C . SER A 1 87 ? 9.068 -1.031 -38.274 1.00 60.47 87 SER A C 1
ATOM 691 O O . SER A 1 87 ? 8.930 -1.859 -37.377 1.00 60.47 87 SER A O 1
ATOM 693 N N . GLU A 1 88 ? 9.775 -1.302 -39.374 1.00 62.69 88 GLU A N 1
ATOM 694 C CA . GLU A 1 88 ? 10.400 -2.610 -39.616 1.00 62.69 88 GLU A CA 1
ATOM 695 C C . GLU A 1 88 ? 11.679 -2.788 -38.803 1.00 62.69 88 GLU A C 1
ATOM 697 O O . GLU A 1 88 ? 11.992 -3.892 -38.351 1.00 62.69 88 GLU A O 1
ATOM 702 N N . GLN A 1 89 ? 12.400 -1.694 -38.558 1.00 62.19 89 GLN A N 1
ATOM 703 C CA . GLN A 1 89 ? 13.632 -1.746 -37.787 1.00 62.19 89 GLN A CA 1
ATOM 704 C C . GLN A 1 89 ? 13.380 -2.073 -36.314 1.00 62.19 89 GLN A C 1
ATOM 706 O O . GLN A 1 89 ? 14.062 -2.917 -35.729 1.00 62.19 89 GLN A O 1
ATOM 711 N N . THR A 1 90 ? 12.334 -1.475 -35.744 1.00 68.62 90 THR A N 1
ATOM 712 C CA . THR A 1 90 ? 11.896 -1.770 -34.377 1.00 68.62 90 THR A CA 1
ATOM 713 C C . THR A 1 90 ? 11.588 -3.265 -34.230 1.00 68.62 90 THR A C 1
ATOM 715 O O . THR A 1 90 ? 12.059 -3.903 -33.291 1.00 68.62 90 THR A O 1
ATOM 718 N N . GLY A 1 91 ? 10.904 -3.863 -35.212 1.00 70.38 91 GLY A N 1
ATOM 719 C CA . GLY A 1 91 ? 10.622 -5.301 -35.239 1.00 70.38 91 GLY A CA 1
ATOM 720 C C . GLY A 1 91 ? 11.879 -6.179 -35.221 1.00 70.38 91 GLY A C 1
ATOM 721 O O . GLY A 1 91 ? 11.928 -7.149 -34.467 1.00 70.38 91 GLY A O 1
ATOM 722 N N . LYS A 1 92 ? 12.924 -5.820 -35.978 1.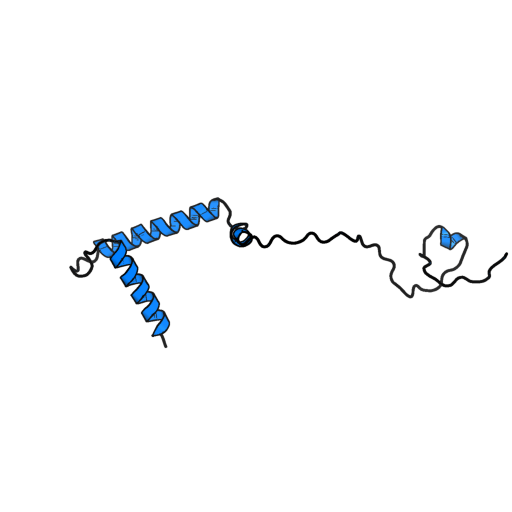00 70.38 92 LYS A N 1
ATOM 723 C CA . LYS A 1 92 ? 14.198 -6.566 -35.997 1.00 70.38 92 LYS A CA 1
ATOM 724 C C . LYS A 1 92 ? 14.947 -6.486 -34.664 1.00 70.38 92 LYS A C 1
ATOM 726 O O . LYS A 1 92 ? 15.482 -7.495 -34.213 1.00 70.38 92 LYS A O 1
ATOM 731 N N . VAL A 1 93 ? 14.953 -5.322 -34.010 1.00 71.44 93 VAL A N 1
ATOM 732 C CA . VAL A 1 93 ? 15.574 -5.149 -32.683 1.00 71.44 93 VAL A CA 1
ATOM 733 C C . VAL A 1 93 ? 14.828 -5.965 -31.627 1.00 71.44 93 VAL A C 1
ATOM 735 O O . VAL A 1 93 ? 15.455 -6.691 -30.858 1.00 71.44 93 VAL A O 1
ATOM 738 N N . PHE A 1 94 ? 13.493 -5.925 -31.630 1.00 73.44 94 PHE A N 1
ATOM 739 C CA . PHE A 1 94 ? 12.676 -6.763 -30.748 1.00 73.44 94 PHE A CA 1
ATOM 740 C C . PHE A 1 94 ? 12.897 -8.257 -31.002 1.00 73.44 94 PHE A C 1
ATOM 742 O O . PHE A 1 94 ? 13.041 -9.020 -30.051 1.00 73.44 94 PHE A O 1
ATOM 749 N N . TYR A 1 95 ? 12.982 -8.669 -32.268 1.00 75.38 95 TYR A N 1
ATOM 750 C CA . TYR A 1 95 ? 13.280 -10.049 -32.643 1.00 75.38 95 TYR A CA 1
ATOM 751 C C . TYR A 1 95 ? 14.669 -10.491 -32.159 1.00 75.38 95 TYR A C 1
ATOM 753 O O . TYR A 1 95 ? 14.814 -11.592 -31.633 1.00 75.38 95 TYR A O 1
ATOM 761 N N . PHE A 1 96 ? 15.681 -9.624 -32.258 1.00 72.69 96 PHE A N 1
ATOM 762 C CA . PHE A 1 96 ? 17.030 -9.905 -31.764 1.00 72.69 96 PHE A CA 1
ATOM 763 C C . PHE A 1 96 ? 17.078 -10.045 -30.236 1.00 72.69 96 PHE A C 1
ATOM 765 O O . PHE A 1 96 ? 17.667 -11.001 -29.733 1.00 72.69 96 PHE A O 1
ATOM 772 N N . ILE A 1 97 ? 16.418 -9.145 -29.495 1.00 74.12 97 ILE A N 1
ATOM 773 C CA . ILE A 1 97 ? 16.304 -9.208 -28.025 1.00 74.12 97 ILE A CA 1
ATOM 774 C C . ILE A 1 97 ? 15.566 -10.484 -27.596 1.00 74.12 97 ILE A C 1
ATOM 776 O O . ILE A 1 97 ? 15.990 -11.184 -26.680 1.00 74.12 97 ILE A O 1
ATOM 780 N N . PHE A 1 98 ? 14.478 -10.824 -28.285 1.00 71.94 98 PHE A N 1
ATOM 781 C CA . PHE A 1 98 ? 13.717 -12.039 -28.015 1.00 71.94 98 PHE A CA 1
ATOM 782 C C . PHE A 1 98 ? 14.534 -13.306 -28.308 1.00 71.94 98 PHE A C 1
ATOM 784 O O . PHE A 1 98 ? 14.573 -14.220 -27.489 1.00 71.94 98 PHE A O 1
ATOM 791 N N . SER A 1 99 ? 15.252 -13.345 -29.434 1.00 75.56 99 SER A N 1
ATOM 792 C CA . SER A 1 99 ? 16.125 -14.467 -29.785 1.00 75.56 99 SER A CA 1
ATOM 793 C C . SER A 1 99 ? 17.276 -14.622 -28.791 1.00 75.56 99 SER A C 1
ATOM 795 O O . SER A 1 99 ? 17.590 -15.740 -28.40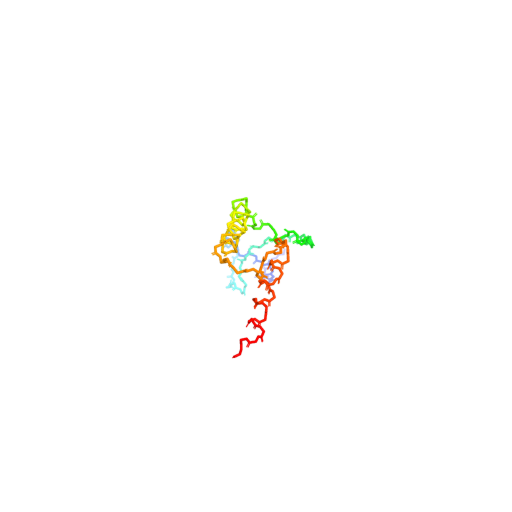5 1.00 75.56 99 SER A O 1
ATOM 797 N N . THR A 1 100 ? 17.902 -13.532 -28.348 1.00 74.75 100 THR A N 1
ATOM 798 C CA . THR A 1 100 ? 18.977 -13.602 -27.345 1.00 74.75 100 THR A CA 1
ATOM 799 C C . THR A 1 100 ? 18.463 -14.072 -25.988 1.00 74.75 100 THR A C 1
ATOM 801 O O . THR A 1 100 ? 19.132 -14.874 -25.359 1.00 74.75 100 THR A O 1
ATOM 804 N N . LEU A 1 101 ? 17.263 -13.676 -25.558 1.00 69.25 101 LEU A N 1
ATOM 805 C CA . LEU A 1 101 ? 16.665 -14.171 -24.310 1.00 69.25 101 LEU A CA 1
ATOM 806 C C . LEU A 1 101 ? 16.277 -15.657 -24.360 1.00 69.25 101 LEU A C 1
ATOM 808 O O . LEU A 1 101 ? 16.360 -16.337 -23.343 1.00 69.25 101 LEU A O 1
ATOM 812 N N . VAL A 1 102 ? 15.847 -16.158 -25.521 1.00 71.81 102 VAL A N 1
ATOM 813 C CA . VAL A 1 102 ? 15.443 -17.564 -25.698 1.00 71.81 102 VAL A CA 1
ATOM 814 C C . VAL A 1 102 ? 16.645 -18.488 -25.936 1.00 71.81 102 VAL A C 1
ATOM 816 O O . VAL A 1 102 ? 16.604 -19.645 -25.526 1.00 71.81 102 VAL A O 1
ATOM 819 N N . PHE A 1 103 ? 17.714 -17.999 -26.575 1.00 62.47 103 PHE A N 1
ATOM 820 C CA . PHE A 1 103 ? 18.919 -18.783 -26.886 1.00 62.47 103 PHE A CA 1
ATOM 821 C C . PHE A 1 103 ? 20.107 -18.545 -25.939 1.00 62.47 103 PHE A C 1
ATOM 823 O O . PHE A 1 103 ? 21.105 -19.252 -26.059 1.00 62.47 103 PHE A O 1
ATOM 830 N N . ALA A 1 104 ? 20.037 -17.588 -25.008 1.00 59.78 104 ALA A N 1
ATOM 831 C CA . ALA A 1 104 ? 21.027 -17.456 -23.940 1.00 59.78 104 ALA A CA 1
ATOM 832 C C . ALA A 1 104 ? 20.829 -18.575 -22.905 1.00 59.78 104 ALA A C 1
ATOM 834 O O . ALA A 1 104 ? 20.123 -18.403 -21.912 1.00 59.78 104 ALA A O 1
ATOM 835 N N . GLN A 1 105 ? 21.452 -19.723 -23.172 1.00 49.31 105 GLN A N 1
ATOM 836 C CA . GLN A 1 105 ? 21.746 -20.775 -22.201 1.00 49.31 105 GLN A CA 1
ATOM 837 C C . GLN A 1 105 ? 23.253 -20.826 -21.951 1.00 49.31 105 GLN A C 1
ATOM 839 O O . GLN A 1 105 ? 24.011 -20.690 -22.938 1.00 49.31 105 GLN A O 1
#

Mean predicted aligned error: 14.98 Å

Foldseek 3Di:
DDDDDDDDPDDDDPVCCVPDDDDDDPDDDDDDDDDDDDDDPPDPCVVVVVCDPVNVVVVVVVVVVVVVVVVVVLVVPPDPPQPDDPVVNVVVVVVVVVCCVVPVD

Secondary structure (DSSP, 8-state):
---S---SS----TTGGGTS--PPPSS--------PPPPPP--GGGGTTT--HHHHHHHHHHHHHHHHHHHHHHHHS--TT--S-HHHHHHHHHHHHHHHHHH--

pLDDT: mean 80.31, std 12.57, range [49.31, 95.56]

Sequence (105 aa):
QKYDAVVGDTTIIFNRSKYVDFTLPYLESGVSMIVPVQPRDDNAWVFLKPMTRPLWLTTGAFFVLTGIVVWILERGNSGSEFQGPPSEQTGKVFYFIFSTLVFAQ

InterPro domains:
  IPR015683 Ionotropic glutamate receptor [PTHR18966] (3-100)

Organism: NCBI:txid210225

Solvent-accessible surface area (backbone atoms only — not comparable to full-atom values): 7253 Å² total; per-residue (Å²): 138,88,79,94,79,87,87,77,99,70,84,91,47,79,82,54,59,78,80,49,89,79,76,84,78,91,64,87,90,79,87,82,87,90,73,89,83,73,84,77,80,92,55,77,64,60,77,56,66,81,63,44,73,69,53,55,52,50,53,53,50,51,54,54,50,51,52,51,51,51,53,48,54,59,66,68,53,87,56,94,84,69,88,63,62,74,72,60,52,51,51,52,54,54,50,51,55,50,48,49,66,73,65,68,122

Radius of gyration: 35.8 Å; Cα contacts (8 Å, |Δi|>4): 8; chains: 1; bounding box: 62×34×93 Å